Protein AF-A0A4Q7ZTQ8-F1 (afdb_monomer)

Radius of gyration: 25.65 Å; Cα contacts (8 Å, |Δi|>4): 71; chains: 1; bounding box: 56×35×77 Å

Sequence (129 aa):
MAQWYESAVDRRIREAQEQGEFDNLPGTGKPLADHGREYDEDWWIKDWLEREGAASAALPPTLALRREVEDLPAAVDRLRSEQAVRALVAEVNERIRQARVGLLDGPAVVLPPRDPDEVVGGWRARRSA

InterPro domains:
  IPR018961 DnaJ homologue, subfamily C, member 28, conserved domain [PF09350] (9-76)

Secondary structure (DSSP, 8-state):
-------HHHHHHHHHHHTTTTTT-TTTTSPPTTTTSPP-TTHHHHHHHHHTTGGGTTS-HHHHHHHHHHHHHHHHHT-S-HHHHHHHHHHHHHHHHHHHTT-SSSS----PPPPHHHHHHHHHHHHH-

Mean predicted aligned error: 11.78 Å

Solvent-accessible surface area (backbone atoms only — not comparable to full-atom values): 7991 Å² total; per-residue (Å²): 134,86,83,85,75,77,49,79,64,57,51,52,53,51,53,39,55,78,70,46,72,67,77,76,45,94,61,74,95,52,77,61,95,63,69,88,58,80,91,54,96,59,50,68,58,52,53,47,24,62,74,70,63,39,58,69,74,72,42,43,58,36,57,43,51,52,50,50,64,68,44,39,68,67,55,46,67,73,51,91,45,67,69,57,40,44,50,53,42,50,54,52,34,51,51,45,51,37,40,67,75,65,74,41,59,59,71,94,55,93,68,82,75,70,59,51,67,62,54,48,51,53,49,53,52,68,74,74,107

Foldseek 3Di:
DDDPDQDPVNVVVVVCVVVCVVVDDDQVPHPDPCVPPDDDPCVVVVVVCVVVVCVLVPDFPQVNLVVCVVCLLVVLLPDDDLVVNLVSLVVSQVSLVCLCVPNGDDDRDNDDRDDSVVSSVVSVVVVVD

Structure (mmCIF, N/CA/C/O backbone):
data_AF-A0A4Q7ZTQ8-F1
#
_entry.id   AF-A0A4Q7ZTQ8-F1
#
loop_
_atom_site.group_PDB
_atom_site.id
_atom_site.type_symbol
_atom_site.label_atom_id
_atom_site.label_alt_id
_atom_site.label_comp_id
_atom_site.label_asym_id
_atom_site.label_entity_id
_atom_site.label_seq_id
_atom_site.pdbx_PDB_ins_code
_atom_site.Cartn_x
_atom_site.Cartn_y
_atom_site.Cartn_z
_atom_site.occupancy
_atom_site.B_iso_or_equiv
_atom_site.auth_seq_id
_atom_site.auth_comp_id
_atom_site.auth_asym_id
_atom_site.auth_atom_id
_atom_site.pdbx_PDB_model_num
ATOM 1 N N . MET A 1 1 ? -30.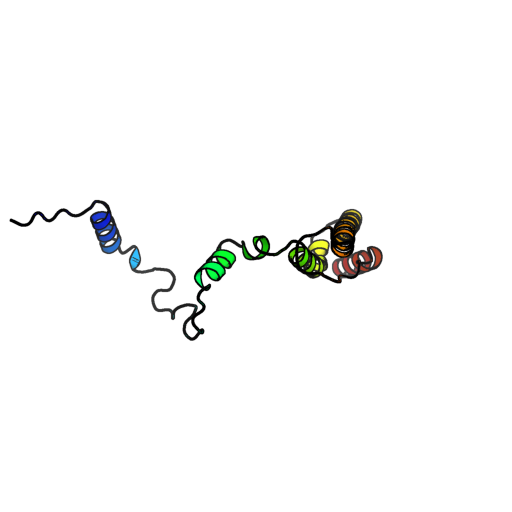077 18.383 52.436 1.00 40.72 1 MET A N 1
ATOM 2 C CA . MET A 1 1 ? -30.777 18.414 51.135 1.00 40.72 1 MET A CA 1
ATOM 3 C C . MET A 1 1 ? -29.725 18.229 50.053 1.00 40.72 1 MET A C 1
ATOM 5 O O . MET A 1 1 ? -29.028 19.185 49.749 1.00 40.72 1 MET A O 1
ATOM 9 N N . ALA A 1 2 ? -29.496 16.996 49.591 1.00 46.38 2 ALA A N 1
ATOM 10 C CA . ALA A 1 2 ? -28.451 16.715 48.605 1.00 46.38 2 ALA A CA 1
ATOM 11 C C . ALA A 1 2 ? -28.868 17.284 47.241 1.00 46.38 2 ALA A C 1
ATOM 13 O O . ALA A 1 2 ? -29.959 16.991 46.754 1.00 46.38 2 ALA A O 1
ATOM 14 N N . GLN A 1 3 ? -28.026 18.139 46.668 1.00 56.88 3 GLN A N 1
ATOM 15 C CA . GLN A 1 3 ? -28.274 18.778 45.383 1.00 56.88 3 GLN A CA 1
ATOM 16 C C . GLN A 1 3 ? -27.884 17.802 44.270 1.00 56.88 3 GLN A C 1
ATOM 18 O O . GLN A 1 3 ? -26.711 17.608 43.970 1.00 56.88 3 GLN A O 1
ATOM 23 N N . TRP A 1 4 ? -28.892 17.144 43.710 1.00 60.56 4 TRP A N 1
ATOM 24 C CA . TRP A 1 4 ? -28.813 16.286 42.534 1.00 60.56 4 TRP A CA 1
ATOM 25 C C . TRP A 1 4 ? -28.590 17.179 41.310 1.00 60.56 4 TRP A C 1
ATOM 27 O O . TRP A 1 4 ? -29.528 17.689 40.707 1.00 60.56 4 TRP A O 1
ATOM 37 N N . TYR A 1 5 ? -27.331 17.464 40.991 1.00 73.31 5 TYR A N 1
ATOM 38 C CA . TYR A 1 5 ? -26.993 18.159 39.756 1.00 73.31 5 TYR A CA 1
ATOM 39 C C . TYR A 1 5 ? -26.750 17.106 38.675 1.00 73.31 5 TYR A C 1
ATOM 41 O O . TYR A 1 5 ? -25.730 16.424 38.697 1.00 73.31 5 TYR A O 1
ATOM 49 N N . GLU A 1 6 ? -27.704 16.942 37.759 1.00 74.50 6 GLU A N 1
ATOM 50 C CA . GLU A 1 6 ? -27.502 16.131 36.555 1.00 74.50 6 GLU A CA 1
ATOM 51 C C . GLU A 1 6 ? -26.647 16.948 35.580 1.00 74.50 6 GLU A C 1
ATOM 53 O O . GLU A 1 6 ? -27.028 18.059 35.179 1.00 74.50 6 GLU A O 1
ATOM 58 N N . SER A 1 7 ? -25.468 16.436 35.217 1.00 88.25 7 SER A N 1
ATOM 59 C CA . SER A 1 7 ? -24.630 17.129 34.244 1.00 88.25 7 SER A CA 1
ATOM 60 C C . SER A 1 7 ? -25.325 17.152 32.877 1.00 88.25 7 SER A C 1
ATOM 62 O O . SER A 1 7 ? -26.190 16.332 32.564 1.00 88.25 7 SER A O 1
ATOM 64 N N . ALA A 1 8 ? -24.955 18.106 32.020 1.00 88.94 8 ALA A N 1
ATOM 65 C CA . ALA A 1 8 ? -25.478 18.141 30.653 1.00 88.94 8 ALA A CA 1
ATOM 66 C C . ALA A 1 8 ? -25.145 16.859 29.861 1.00 88.94 8 ALA A C 1
ATOM 68 O O . ALA A 1 8 ? -25.868 16.528 28.925 1.00 88.94 8 ALA A O 1
ATOM 69 N N . VAL A 1 9 ? -24.076 16.148 30.241 1.00 91.44 9 VAL A N 1
ATOM 70 C CA . VAL A 1 9 ? -23.700 14.858 29.649 1.00 91.44 9 VAL A CA 1
ATOM 71 C C . VAL A 1 9 ? -24.646 13.758 30.123 1.00 91.44 9 VAL A C 1
ATOM 73 O O . VAL A 1 9 ? -25.206 13.057 29.287 1.00 91.44 9 VAL A O 1
ATOM 76 N N . ASP A 1 10 ? -24.897 13.664 31.430 1.00 91.44 10 ASP A N 1
ATOM 77 C CA . ASP A 1 10 ? -25.762 12.622 32.006 1.00 91.44 10 ASP A CA 1
ATOM 78 C C . ASP A 1 10 ? -27.189 12.705 31.456 1.00 91.44 10 ASP A C 1
ATOM 80 O O . ASP A 1 10 ? -27.757 11.700 31.031 1.00 91.44 10 ASP A O 1
ATOM 84 N N . ARG A 1 11 ? -27.728 13.927 31.353 1.00 92.06 11 ARG A N 1
ATOM 85 C CA . ARG A 1 11 ? -29.052 14.167 30.766 1.00 92.06 11 ARG A CA 1
ATOM 86 C C . ARG A 1 11 ? -29.144 13.699 29.316 1.00 92.06 11 ARG A C 1
ATOM 88 O O . ARG A 1 11 ? -30.134 13.077 28.951 1.00 92.06 11 ARG A O 1
ATOM 95 N N . ARG A 1 12 ? -28.114 13.954 28.500 1.00 92.94 12 ARG A N 1
ATOM 96 C CA . ARG A 1 12 ? -28.080 13.494 27.100 1.00 92.94 12 ARG A CA 1
ATOM 97 C C . ARG A 1 12 ? -28.024 11.973 27.001 1.00 92.94 12 ARG A C 1
ATOM 99 O O . ARG A 1 12 ? -28.691 11.407 26.146 1.00 92.94 12 ARG A O 1
ATOM 106 N N . ILE A 1 13 ? -27.254 11.318 27.874 1.00 91.19 13 ILE A N 1
ATOM 107 C CA . ILE A 1 13 ? -27.183 9.850 27.919 1.00 91.19 13 ILE A CA 1
ATOM 108 C C . ILE A 1 13 ? -28.556 9.269 28.268 1.00 91.19 13 ILE A C 1
ATOM 110 O O . ILE A 1 13 ? -29.014 8.348 27.594 1.00 91.19 13 ILE A O 1
ATOM 114 N N . ARG A 1 14 ? -29.231 9.826 29.281 1.00 92.56 14 ARG A N 1
ATOM 115 C CA . ARG A 1 14 ? -30.569 9.385 29.693 1.00 92.56 14 ARG A CA 1
ATOM 116 C C . ARG A 1 14 ? -31.608 9.588 28.590 1.00 92.56 14 ARG A C 1
ATOM 118 O O . ARG A 1 14 ? -32.355 8.666 28.294 1.00 92.56 14 ARG A O 1
ATOM 125 N N . GLU A 1 15 ? -31.634 10.758 27.954 1.00 94.19 15 GLU A N 1
ATOM 126 C CA . GLU A 1 15 ? -32.549 11.041 26.840 1.00 94.19 15 GLU A CA 1
ATOM 127 C C . GLU A 1 15 ? -32.326 10.079 25.656 1.00 94.19 15 GLU A C 1
ATOM 129 O O . GLU A 1 15 ? -33.297 9.561 25.109 1.00 94.19 15 GLU A O 1
ATOM 134 N N . ALA A 1 16 ? -31.070 9.772 25.303 1.00 90.88 16 ALA A N 1
ATOM 135 C CA . ALA A 1 16 ? -30.744 8.800 24.252 1.00 90.88 16 ALA A CA 1
ATOM 136 C C . ALA A 1 16 ? -31.159 7.360 24.621 1.00 90.88 16 ALA A C 1
ATOM 138 O O . ALA A 1 16 ? -31.620 6.605 23.764 1.00 90.88 16 ALA A O 1
ATOM 139 N N . GLN A 1 17 ? -31.054 6.979 25.902 1.00 90.81 17 GLN A N 1
ATOM 140 C CA . GLN A 1 17 ? -31.582 5.704 26.407 1.00 90.81 17 GLN A CA 1
ATOM 141 C C . GLN A 1 17 ? -33.112 5.641 26.332 1.00 90.81 17 GLN A C 1
ATOM 143 O O . GLN A 1 17 ? -33.649 4.649 25.851 1.00 90.81 17 GLN A O 1
ATOM 148 N N . GLU A 1 18 ? -33.818 6.692 26.765 1.00 93.62 18 GLU A N 1
ATOM 149 C CA . GLU A 1 18 ? -35.289 6.771 26.714 1.00 93.62 18 GLU A CA 1
ATOM 150 C C . GLU A 1 18 ? -35.828 6.708 25.275 1.00 93.62 18 GLU A C 1
ATOM 152 O O . GLU A 1 18 ? -36.924 6.201 25.041 1.00 93.62 18 GLU A O 1
ATOM 157 N N . GLN A 1 19 ? -35.052 7.197 24.308 1.00 93.44 19 GLN A N 1
ATOM 158 C CA . GLN A 1 19 ? -35.375 7.157 22.880 1.00 93.44 19 GLN A CA 1
ATOM 159 C C . GLN A 1 19 ? -34.995 5.832 22.201 1.00 93.44 19 GLN A C 1
ATOM 161 O O . GLN A 1 19 ? -35.294 5.651 21.020 1.00 93.44 19 GLN A O 1
ATOM 166 N N . GLY A 1 20 ? -34.356 4.906 22.921 1.00 91.06 20 GLY A N 1
ATOM 167 C CA . GLY A 1 20 ? -33.943 3.611 22.382 1.00 91.06 20 GLY A CA 1
ATOM 168 C C . GLY A 1 20 ? -32.773 3.689 21.397 1.00 91.06 20 GLY A C 1
ATOM 169 O O . GLY A 1 20 ? -32.563 2.752 20.626 1.00 91.06 20 GLY A O 1
ATOM 170 N N . GLU A 1 21 ? -31.969 4.764 21.405 1.00 90.69 21 GLU A N 1
ATOM 171 C CA . GLU A 1 21 ? -30.816 4.899 20.493 1.00 90.69 21 GLU A CA 1
ATOM 172 C C . GLU A 1 21 ? -29.763 3.790 20.697 1.00 90.69 21 GLU A C 1
ATOM 174 O O . GLU A 1 21 ? -28.976 3.493 19.797 1.00 90.69 21 GLU A O 1
ATOM 179 N N . PHE A 1 22 ? -29.778 3.129 21.860 1.00 87.94 22 PHE A N 1
ATOM 180 C CA . PHE A 1 22 ? -28.896 2.009 22.196 1.00 87.94 22 PHE A CA 1
ATOM 181 C C . PHE A 1 22 ? -29.515 0.617 21.955 1.00 87.94 22 PHE A C 1
ATOM 183 O O . PHE A 1 22 ? -28.814 -0.386 22.099 1.00 87.94 22 PHE A O 1
ATOM 190 N N . ASP A 1 23 ? -30.790 0.513 21.565 1.00 87.94 23 ASP A N 1
ATOM 191 C CA . ASP A 1 23 ? -31.491 -0.781 21.487 1.00 87.94 23 ASP A CA 1
ATOM 192 C C . ASP A 1 23 ? -31.025 -1.655 20.307 1.00 87.94 23 ASP A C 1
ATOM 194 O O . ASP A 1 23 ? -31.110 -2.883 20.359 1.00 87.94 23 ASP A O 1
ATOM 198 N N . ASN A 1 24 ? -30.489 -1.047 19.243 1.00 85.06 24 ASN A N 1
ATOM 199 C CA . ASN A 1 24 ? -30.063 -1.745 18.023 1.00 85.06 24 ASN A CA 1
ATOM 200 C C . ASN A 1 24 ? -28.623 -1.400 17.617 1.00 85.06 24 ASN A C 1
ATOM 202 O O . ASN A 1 24 ? -28.330 -1.129 16.449 1.00 85.06 24 ASN A O 1
ATOM 206 N N . LEU A 1 25 ? -27.712 -1.381 18.592 1.00 88.31 25 LEU A N 1
ATOM 207 C CA . LEU A 1 25 ? -26.303 -1.150 18.299 1.00 88.31 25 LEU A CA 1
ATOM 208 C C . LEU A 1 25 ? -25.727 -2.241 17.376 1.00 88.31 25 LEU A C 1
ATOM 210 O O . LEU A 1 25 ? -26.054 -3.429 17.500 1.00 88.31 25 LEU A O 1
ATOM 214 N N . PRO A 1 26 ? -24.809 -1.872 16.467 1.00 81.38 26 PRO A N 1
ATOM 215 C CA . PRO A 1 26 ? -24.051 -2.844 15.696 1.00 81.38 26 PRO A CA 1
ATOM 216 C C . PRO A 1 26 ? -23.310 -3.799 16.638 1.00 81.38 26 PRO A C 1
ATOM 218 O O . PRO A 1 26 ? -22.412 -3.393 17.368 1.00 81.38 26 PRO A O 1
ATOM 221 N N . GLY A 1 27 ? -23.688 -5.078 16.623 1.00 79.19 27 GLY A N 1
ATOM 222 C CA . GLY A 1 27 ? -23.069 -6.099 17.473 1.00 79.19 27 GLY A CA 1
ATOM 223 C C . GLY A 1 27 ? -23.924 -6.579 18.646 1.00 79.19 27 GLY A C 1
ATOM 224 O O . GLY A 1 27 ? -23.528 -7.546 19.291 1.00 79.19 27 GLY A O 1
ATOM 225 N N . THR A 1 28 ? -25.107 -6.000 18.893 1.00 84.88 28 THR A N 1
ATOM 226 C CA . THR A 1 28 ? -26.021 -6.489 19.940 1.00 84.88 28 THR A CA 1
ATOM 227 C C . THR A 1 28 ? -26.324 -7.979 19.752 1.00 84.88 28 THR A C 1
ATOM 229 O O . THR A 1 28 ? -26.730 -8.421 18.676 1.00 84.88 28 THR A O 1
ATOM 232 N N . GLY A 1 29 ? -26.082 -8.772 20.801 1.00 84.81 29 GLY A N 1
ATOM 233 C CA . GLY A 1 29 ? -26.305 -10.222 20.811 1.00 84.81 29 GLY A CA 1
ATOM 234 C C . GLY A 1 29 ? -25.282 -11.058 20.032 1.00 84.81 29 GLY A C 1
ATOM 235 O O . GLY A 1 29 ? -25.401 -12.282 20.010 1.00 84.81 29 GLY A O 1
ATOM 236 N N . LYS A 1 30 ? -24.276 -10.437 19.403 1.00 85.31 30 LYS A N 1
ATOM 237 C CA . LYS A 1 30 ? -23.177 -11.148 18.739 1.00 85.31 30 LYS A CA 1
ATOM 238 C C . LYS A 1 30 ? -22.016 -11.350 19.720 1.00 85.31 30 LYS A C 1
ATOM 240 O O . LYS A 1 30 ? -21.806 -10.502 20.587 1.00 85.31 30 LYS A O 1
ATOM 245 N N . PRO A 1 31 ? -21.246 -12.447 19.602 1.00 82.38 31 PRO A N 1
ATOM 246 C CA . PRO A 1 31 ? -19.986 -12.561 20.325 1.00 82.38 31 PRO A CA 1
ATOM 247 C C . PRO A 1 31 ? -19.066 -11.393 19.950 1.00 82.38 31 PRO A C 1
ATOM 249 O O . PRO A 1 31 ? -19.118 -10.895 18.822 1.00 82.38 31 PRO A O 1
ATOM 252 N N . LEU A 1 32 ? -18.221 -10.970 20.894 1.00 79.19 32 LEU A N 1
ATOM 253 C CA . LEU A 1 32 ? -17.156 -10.008 20.614 1.00 79.19 32 LEU A CA 1
ATOM 254 C C . LEU A 1 32 ? -16.340 -10.493 19.408 1.00 79.19 32 LEU A C 1
ATOM 256 O O . LEU A 1 32 ? -16.077 -11.690 19.290 1.00 79.19 32 LEU A O 1
ATOM 260 N N . ALA A 1 33 ? -15.943 -9.574 18.525 1.00 74.62 33 ALA A N 1
ATOM 261 C CA . ALA A 1 33 ? -15.219 -9.919 17.297 1.00 74.62 33 ALA A CA 1
ATOM 262 C C . ALA A 1 33 ? -13.945 -10.740 17.575 1.00 74.62 33 ALA A C 1
ATOM 264 O O . ALA A 1 33 ? -13.604 -11.638 16.807 1.00 74.62 33 ALA A O 1
ATOM 265 N N . ASP A 1 34 ? -13.310 -10.490 18.720 1.00 73.31 34 ASP A N 1
ATOM 266 C CA . ASP A 1 34 ? -12.079 -11.151 19.152 1.00 73.31 34 ASP A CA 1
ATOM 267 C C . ASP A 1 34 ? -12.311 -12.255 20.195 1.00 73.31 34 ASP A C 1
ATOM 269 O O . ASP A 1 34 ? -11.383 -12.684 20.881 1.00 73.31 34 ASP A O 1
ATOM 273 N N . HIS A 1 35 ? -13.548 -12.741 20.347 1.00 76.69 35 HIS A N 1
ATOM 274 C CA . HIS A 1 35 ? -13.855 -13.784 21.321 1.00 76.69 35 HIS A CA 1
ATOM 275 C C . HIS A 1 35 ? -13.033 -15.056 21.043 1.00 76.69 35 HIS A C 1
ATOM 277 O O . HIS A 1 35 ? -13.199 -15.714 20.019 1.00 76.69 35 HIS A O 1
ATOM 283 N N . GLY A 1 36 ? -12.164 -15.421 21.994 1.00 77.94 36 GLY A N 1
ATOM 284 C CA . GLY A 1 36 ? -11.294 -16.600 21.894 1.00 77.94 36 GLY A CA 1
ATOM 285 C C . GLY A 1 36 ? -9.931 -16.333 21.251 1.00 77.94 36 GLY A C 1
ATOM 286 O O . GLY A 1 36 ? -9.148 -17.270 21.108 1.00 77.94 36 GLY A O 1
ATOM 287 N N . ARG A 1 37 ? -9.627 -15.080 20.888 1.00 79.44 37 ARG A N 1
ATOM 288 C CA . ARG A 1 37 ? -8.268 -14.665 20.528 1.00 79.44 37 ARG A CA 1
ATOM 289 C C . ARG A 1 37 ? -7.443 -14.420 21.791 1.00 79.44 37 ARG A C 1
ATOM 291 O O . ARG A 1 37 ? -7.972 -14.006 22.821 1.00 79.44 37 ARG A O 1
ATOM 298 N N . GLU A 1 38 ? -6.150 -14.710 21.705 1.00 83.06 38 GLU A N 1
ATOM 299 C CA . GLU A 1 38 ? -5.189 -14.358 22.749 1.00 83.06 38 GLU A CA 1
ATOM 300 C C . GLU A 1 38 ? -5.105 -12.830 22.873 1.0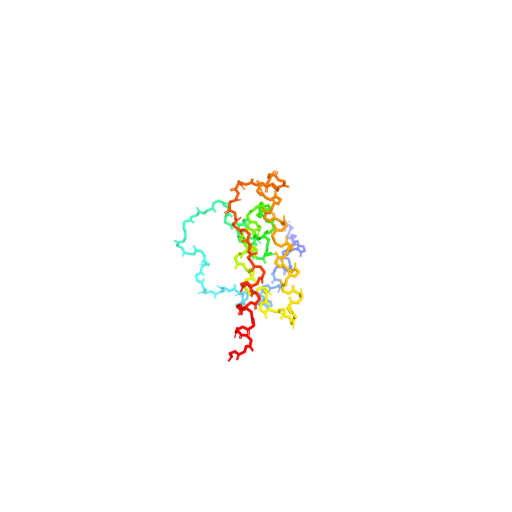0 83.06 38 GLU A C 1
ATOM 302 O O . GLU A 1 38 ? -5.196 -12.119 21.870 1.00 83.06 38 GLU A O 1
ATOM 307 N N . TYR A 1 39 ? -5.001 -12.324 24.103 1.00 80.81 39 TYR A N 1
ATOM 308 C CA . TYR A 1 39 ? -4.932 -10.886 24.349 1.00 80.81 39 TYR A CA 1
ATOM 309 C C . TYR A 1 39 ? -3.618 -10.325 23.800 1.00 80.81 39 TYR A C 1
ATOM 311 O O . TYR A 1 39 ? -2.539 -10.781 24.171 1.00 80.81 39 TYR A O 1
ATOM 319 N N . ASP A 1 40 ? -3.730 -9.320 22.940 1.00 82.38 40 ASP A N 1
ATOM 320 C CA . ASP A 1 40 ? -2.612 -8.640 22.297 1.00 82.38 40 ASP A CA 1
ATOM 321 C C . ASP A 1 40 ? -2.575 -7.196 22.799 1.00 82.38 40 ASP A C 1
ATOM 323 O O . ASP A 1 40 ? -3.565 -6.485 22.660 1.00 82.38 40 ASP A O 1
ATOM 327 N N . GLU A 1 41 ? -1.473 -6.745 23.398 1.00 87.19 41 GLU A N 1
ATOM 328 C CA . GLU A 1 41 ? -1.364 -5.380 23.941 1.00 87.19 41 GLU A CA 1
ATOM 329 C C . GLU A 1 41 ? -1.574 -4.297 22.864 1.00 87.19 41 GLU A C 1
ATOM 331 O O . GLU A 1 41 ? -2.110 -3.223 23.157 1.00 87.19 41 GLU A O 1
ATOM 336 N N . ASP A 1 42 ? -1.254 -4.614 21.606 1.00 88.56 42 ASP A N 1
ATOM 337 C CA . ASP A 1 42 ? -1.373 -3.721 20.454 1.00 88.56 42 ASP A CA 1
ATOM 338 C C . ASP A 1 42 ? -2.724 -3.863 19.720 1.00 88.56 42 ASP A C 1
ATOM 340 O O . ASP A 1 42 ? -2.889 -3.322 18.621 1.00 88.56 42 ASP A O 1
ATOM 344 N N . TRP A 1 43 ? -3.714 -4.573 20.291 1.00 86.25 43 TRP A N 1
ATOM 345 C CA . TRP A 1 43 ? -5.008 -4.849 19.639 1.00 86.25 43 TRP A CA 1
ATOM 346 C C . TRP A 1 43 ? -5.699 -3.582 19.117 1.00 86.25 43 TRP A C 1
ATOM 348 O O . TRP A 1 43 ? -6.211 -3.566 18.000 1.00 86.25 43 TRP A O 1
ATOM 358 N N . TRP A 1 44 ? -5.668 -2.500 19.899 1.00 84.81 44 TRP A N 1
ATOM 359 C CA . TRP A 1 44 ? -6.329 -1.239 19.566 1.00 84.81 44 TRP A CA 1
ATOM 360 C C . TRP A 1 44 ? -5.608 -0.490 18.438 1.00 84.81 44 TRP A C 1
ATOM 362 O O . TRP A 1 44 ? -6.257 0.181 17.640 1.00 84.81 44 TRP A O 1
ATOM 372 N N . ILE A 1 45 ? -4.278 -0.626 18.339 1.00 83.56 45 ILE A N 1
ATOM 373 C CA . ILE A 1 45 ? -3.482 -0.048 17.247 1.00 83.56 45 ILE A CA 1
ATOM 374 C C . ILE A 1 45 ? -3.813 -0.784 15.955 1.00 83.56 45 ILE A C 1
ATOM 376 O O . ILE A 1 45 ? -4.030 -0.148 14.929 1.00 83.56 45 ILE A O 1
ATOM 380 N N . LYS A 1 46 ? -3.877 -2.119 16.002 1.00 81.94 46 LYS A N 1
ATOM 381 C CA . LYS A 1 46 ? -4.216 -2.956 14.843 1.00 81.94 46 LYS A CA 1
ATOM 382 C C . LYS A 1 46 ? -5.636 -2.678 14.355 1.00 81.94 46 LYS A C 1
ATOM 384 O O . LYS A 1 46 ? -5.814 -2.405 13.173 1.00 81.94 46 LYS A O 1
ATOM 389 N N . ASP A 1 47 ? -6.607 -2.650 15.266 1.00 82.81 47 ASP A N 1
ATOM 390 C CA . ASP A 1 47 ? -8.000 -2.299 14.965 1.00 82.81 47 ASP A CA 1
ATOM 391 C C . ASP A 1 47 ? -8.108 -0.878 14.377 1.00 82.81 47 ASP A C 1
ATOM 393 O O . ASP A 1 47 ? -8.785 -0.677 13.372 1.00 82.81 47 ASP A O 1
ATOM 397 N N . TRP A 1 48 ? -7.370 0.101 14.913 1.00 83.06 48 TRP A N 1
ATOM 398 C CA . TRP A 1 48 ? -7.315 1.453 14.347 1.00 83.06 48 TRP A CA 1
ATOM 399 C C . TRP A 1 48 ? -6.673 1.489 12.950 1.00 83.06 48 TRP A C 1
ATOM 401 O O . TRP A 1 48 ? -7.231 2.084 12.029 1.00 83.06 48 TRP A O 1
ATOM 411 N N . LEU A 1 49 ? -5.532 0.819 12.759 1.00 83.50 49 LEU A N 1
ATOM 412 C CA . LEU A 1 49 ? -4.839 0.741 11.469 1.00 83.50 49 LEU A CA 1
ATOM 413 C C . LEU A 1 49 ? -5.703 0.079 10.390 1.00 83.50 49 LEU A C 1
ATOM 415 O O . LEU A 1 49 ? -5.651 0.493 9.231 1.00 83.50 49 LEU A O 1
ATOM 419 N N . GLU A 1 50 ? -6.477 -0.944 10.753 1.00 80.00 50 GLU A N 1
ATOM 420 C CA . GLU A 1 50 ? -7.425 -1.605 9.857 1.00 80.00 50 GLU A CA 1
ATOM 421 C C . GLU A 1 50 ? -8.612 -0.695 9.524 1.00 80.00 50 GLU A C 1
ATOM 423 O O . GLU A 1 50 ? -8.933 -0.528 8.345 1.00 80.00 50 GLU A O 1
ATOM 428 N N . ARG A 1 51 ? -9.226 -0.060 10.533 1.00 79.19 51 ARG A N 1
ATOM 429 C CA . ARG A 1 51 ? -10.378 0.845 10.359 1.00 79.19 51 ARG A CA 1
ATOM 430 C C . ARG A 1 51 ? -10.061 2.056 9.496 1.00 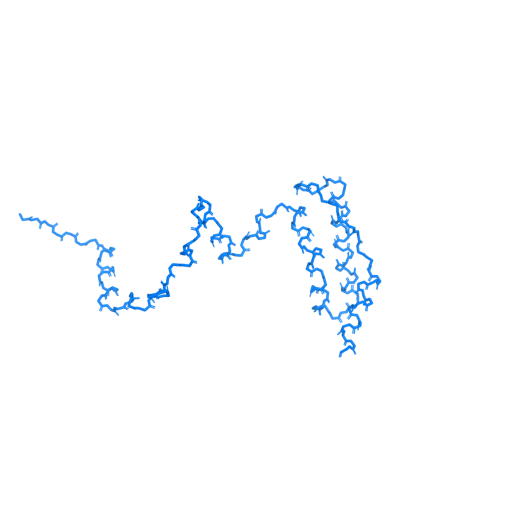79.19 51 ARG A C 1
ATOM 432 O O . ARG A 1 51 ? -10.850 2.401 8.621 1.00 79.19 51 ARG A O 1
ATOM 439 N N . GLU A 1 52 ? -8.909 2.675 9.720 1.00 80.38 52 GLU A N 1
ATOM 440 C CA . GLU A 1 52 ? -8.483 3.868 8.985 1.00 80.38 52 GLU A CA 1
ATOM 441 C C . GLU A 1 52 ? -7.790 3.529 7.654 1.00 80.38 52 GLU A C 1
ATOM 443 O O . GLU A 1 52 ? -7.386 4.424 6.912 1.00 80.38 52 GLU A O 1
ATOM 448 N N . GLY A 1 53 ? -7.587 2.241 7.342 1.00 71.00 53 GLY A N 1
ATOM 449 C CA . GLY A 1 53 ? -6.779 1.819 6.192 1.00 71.00 53 GLY A CA 1
ATOM 450 C C . GLY A 1 53 ? -5.310 2.261 6.288 1.00 71.00 53 GLY A C 1
ATOM 451 O O . GLY A 1 53 ? -4.589 2.274 5.291 1.00 71.00 53 GLY A O 1
ATOM 452 N N . ALA A 1 54 ? -4.849 2.624 7.486 1.00 69.38 54 ALA A N 1
ATOM 453 C CA . ALA A 1 54 ? -3.509 3.130 7.756 1.00 69.38 54 ALA A CA 1
ATOM 454 C C . ALA A 1 54 ? -2.450 2.018 7.857 1.00 69.38 54 ALA A C 1
ATOM 456 O O . ALA A 1 54 ? -1.257 2.313 7.923 1.00 69.38 54 ALA A O 1
ATOM 457 N N . ALA A 1 55 ? -2.843 0.741 7.790 1.00 66.62 55 ALA A N 1
ATOM 458 C CA . ALA A 1 55 ? -1.909 -0.387 7.781 1.00 66.62 55 ALA A CA 1
ATOM 459 C C . ALA A 1 55 ? -0.830 -0.264 6.685 1.00 66.62 55 ALA A C 1
ATOM 461 O O . ALA A 1 55 ? 0.324 -0.614 6.916 1.00 66.62 55 ALA A O 1
ATOM 462 N N . SER A 1 56 ? -1.167 0.284 5.510 1.00 60.53 56 SER A N 1
ATOM 463 C CA . SER A 1 56 ? -0.187 0.559 4.448 1.00 60.53 56 SER A CA 1
ATOM 464 C C . SER A 1 56 ? 0.663 1.806 4.702 1.00 60.53 56 SER A C 1
ATOM 466 O O . SER A 1 56 ? 1.782 1.875 4.206 1.00 60.53 56 SER A O 1
ATOM 468 N N . ALA A 1 57 ? 0.157 2.777 5.469 1.00 62.16 57 ALA A N 1
ATOM 469 C CA . ALA A 1 57 ? 0.883 3.996 5.836 1.00 62.16 57 ALA A CA 1
ATOM 470 C C . ALA A 1 57 ? 1.935 3.752 6.934 1.00 62.16 57 ALA A C 1
ATOM 472 O O . ALA A 1 57 ? 2.884 4.520 7.054 1.00 62.16 57 ALA A O 1
ATOM 473 N N . ALA A 1 58 ? 1.790 2.671 7.707 1.00 68.44 58 ALA A N 1
ATOM 474 C CA . ALA A 1 58 ? 2.740 2.261 8.740 1.00 68.44 58 ALA A CA 1
ATOM 475 C C . ALA A 1 58 ? 3.904 1.396 8.212 1.00 68.44 58 ALA A C 1
ATOM 477 O O . ALA A 1 58 ? 4.817 1.064 8.970 1.00 68.44 58 ALA A O 1
ATOM 478 N N . LEU A 1 59 ? 3.889 0.999 6.933 1.00 77.56 59 LEU A N 1
ATOM 479 C CA . LEU A 1 59 ? 4.954 0.176 6.364 1.00 77.56 59 LEU A CA 1
ATOM 480 C C . LEU A 1 59 ? 6.181 1.031 6.011 1.00 77.56 59 LEU A C 1
ATOM 482 O O . LEU A 1 59 ? 6.039 2.052 5.337 1.00 77.56 59 LEU A O 1
ATOM 486 N N . PRO A 1 60 ? 7.401 0.582 6.362 1.00 84.69 60 PRO A N 1
ATOM 487 C CA . PRO A 1 60 ? 8.620 1.130 5.789 1.00 84.69 60 PRO A CA 1
ATOM 488 C C . PRO A 1 60 ? 8.558 1.140 4.251 1.00 84.69 60 PRO A C 1
ATOM 490 O O . PRO A 1 60 ? 8.027 0.185 3.665 1.00 84.69 60 PRO A O 1
ATOM 493 N N . PRO A 1 61 ? 9.142 2.150 3.580 1.00 85.81 61 PRO A N 1
ATOM 494 C CA . PRO A 1 61 ? 9.139 2.270 2.121 1.00 85.81 61 PRO A CA 1
ATOM 495 C C . PRO A 1 61 ? 9.530 0.991 1.368 1.00 85.81 61 PRO A C 1
ATOM 497 O O . PRO A 1 61 ? 8.925 0.660 0.348 1.00 85.81 61 PRO A O 1
ATOM 500 N N . THR A 1 62 ? 10.498 0.221 1.875 1.00 86.44 62 THR A N 1
ATOM 501 C CA . THR A 1 62 ? 10.906 -1.037 1.230 1.00 86.44 62 THR A CA 1
ATOM 502 C C . THR A 1 62 ? 9.846 -2.144 1.307 1.00 86.44 62 THR A C 1
ATOM 504 O O . THR A 1 62 ? 9.721 -2.937 0.369 1.00 86.44 62 THR A O 1
ATOM 507 N N . LEU A 1 63 ? 9.040 -2.197 2.375 1.00 87.56 63 LEU A N 1
ATOM 508 C CA . LEU A 1 63 ? 7.919 -3.139 2.494 1.00 87.56 63 LEU A CA 1
ATOM 509 C C . LEU A 1 63 ? 6.712 -2.691 1.667 1.00 87.56 63 LEU A C 1
ATOM 511 O O . LEU A 1 63 ? 6.064 -3.530 1.040 1.00 87.56 63 LEU A O 1
ATOM 515 N N . ALA A 1 64 ? 6.454 -1.383 1.597 1.00 88.62 64 ALA A N 1
ATOM 516 C CA . ALA A 1 64 ? 5.443 -0.830 0.701 1.00 88.62 64 ALA A CA 1
ATOM 517 C C . ALA A 1 64 ? 5.750 -1.176 -0.769 1.00 88.62 64 ALA A C 1
ATOM 519 O O . ALA A 1 64 ? 4.869 -1.639 -1.491 1.00 88.62 64 ALA A O 1
ATOM 520 N N . LEU A 1 65 ? 7.018 -1.069 -1.184 1.00 91.00 65 LEU A N 1
ATOM 521 C CA . LEU A 1 65 ? 7.457 -1.458 -2.526 1.00 91.00 65 LEU A CA 1
ATOM 522 C C . LEU A 1 65 ? 7.255 -2.956 -2.810 1.00 91.00 65 LEU A C 1
ATOM 524 O O . LEU A 1 65 ? 6.903 -3.333 -3.926 1.00 91.00 65 LEU A O 1
ATOM 528 N N . ARG A 1 66 ? 7.459 -3.829 -1.814 1.00 90.25 66 ARG A N 1
ATOM 529 C CA . ARG A 1 66 ? 7.185 -5.267 -1.968 1.00 90.25 66 ARG A CA 1
ATOM 530 C C . ARG A 1 66 ? 5.713 -5.513 -2.282 1.00 90.25 66 ARG A C 1
ATOM 532 O O . ARG A 1 66 ? 5.417 -6.221 -3.241 1.00 90.25 66 ARG A O 1
ATOM 539 N N . ARG A 1 67 ? 4.822 -4.886 -1.512 1.00 89.81 67 ARG A N 1
ATOM 540 C CA . ARG A 1 67 ? 3.377 -4.974 -1.731 1.00 89.81 67 ARG A CA 1
ATOM 541 C C . ARG A 1 67 ? 2.983 -4.439 -3.103 1.00 89.81 67 ARG A C 1
ATOM 543 O O . ARG A 1 67 ? 2.225 -5.074 -3.818 1.00 89.81 67 ARG A O 1
ATOM 550 N N . GLU A 1 68 ? 3.542 -3.310 -3.510 1.00 90.62 68 GLU A N 1
ATOM 551 C CA . GLU A 1 68 ? 3.264 -2.745 -4.827 1.00 90.62 68 GLU A CA 1
ATOM 552 C C . GLU A 1 68 ? 3.681 -3.673 -5.975 1.00 90.62 6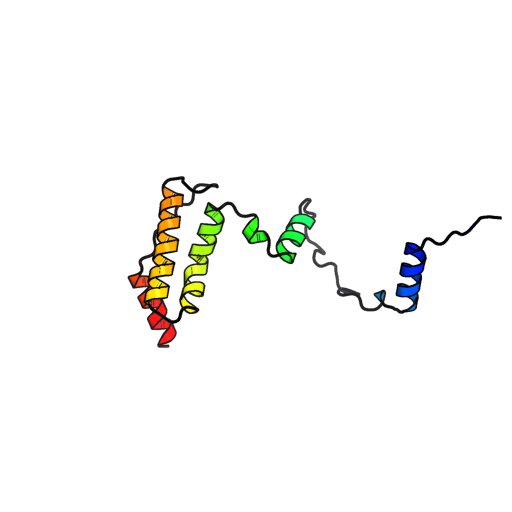8 GLU A C 1
ATOM 554 O O . GLU A 1 68 ? 2.968 -3.806 -6.967 1.00 90.62 68 GLU A O 1
ATOM 559 N N . VAL A 1 69 ? 4.819 -4.355 -5.835 1.00 93.56 69 VAL A N 1
ATOM 560 C CA . VAL A 1 69 ? 5.258 -5.361 -6.806 1.00 93.56 69 VAL A CA 1
ATOM 561 C C . VAL A 1 69 ? 4.308 -6.564 -6.856 1.00 93.56 69 VAL A C 1
ATOM 563 O O . VAL A 1 69 ? 4.125 -7.134 -7.933 1.00 93.56 69 VAL A O 1
ATOM 566 N N . GLU A 1 70 ? 3.717 -6.955 -5.727 1.00 92.25 70 GLU A N 1
ATOM 567 C CA . GLU A 1 70 ? 2.689 -8.004 -5.653 1.00 92.25 70 GLU A CA 1
ATOM 568 C C . GLU A 1 70 ? 1.366 -7.553 -6.292 1.00 92.25 70 GLU A C 1
ATOM 570 O O . GLU A 1 70 ? 0.750 -8.320 -7.030 1.00 92.25 70 GLU A O 1
ATOM 575 N N . ASP A 1 71 ? 0.977 -6.293 -6.084 1.00 93.00 71 ASP A N 1
ATOM 576 C CA . ASP A 1 71 ? -0.258 -5.694 -6.604 1.00 93.00 71 ASP A CA 1
ATOM 577 C C . ASP A 1 71 ? -0.153 -5.273 -8.088 1.00 93.00 71 ASP A C 1
ATOM 579 O O . ASP A 1 71 ? -1.172 -5.014 -8.741 1.00 93.00 71 ASP A O 1
ATOM 583 N N . LEU A 1 72 ? 1.061 -5.236 -8.655 1.00 94.25 72 LEU A N 1
ATOM 584 C CA . LEU A 1 72 ? 1.334 -4.789 -10.026 1.00 94.25 72 LEU A CA 1
ATOM 585 C C . LEU A 1 72 ? 0.441 -5.459 -11.093 1.00 94.25 72 LEU A C 1
ATOM 587 O O . LEU A 1 72 ? -0.078 -4.726 -11.937 1.00 94.25 72 LEU A O 1
ATOM 591 N N . PRO A 1 73 ? 0.190 -6.789 -11.089 1.00 92.38 73 PRO A N 1
ATOM 592 C CA . PRO A 1 73 ? -0.704 -7.427 -12.059 1.00 92.38 73 PRO A CA 1
ATOM 593 C C . PRO A 1 73 ? -2.132 -6.864 -12.023 1.00 92.38 73 PRO A C 1
ATOM 595 O O . PRO A 1 73 ? -2.706 -6.556 -13.067 1.00 92.38 73 PRO A O 1
ATOM 598 N N . ALA A 1 74 ? -2.687 -6.659 -10.826 1.00 93.62 74 ALA A N 1
ATOM 599 C CA . ALA A 1 74 ? -4.019 -6.085 -10.662 1.00 93.62 74 ALA A CA 1
ATOM 600 C C . ALA A 1 74 ? -4.049 -4.596 -11.045 1.00 93.62 74 ALA A C 1
ATOM 602 O O . ALA A 1 74 ? -5.048 -4.105 -11.576 1.00 93.62 74 ALA A O 1
ATOM 603 N N . ALA A 1 75 ? -2.954 -3.870 -10.801 1.00 94.50 75 ALA A N 1
ATOM 604 C CA . ALA A 1 75 ? -2.820 -2.473 -11.195 1.00 94.50 75 ALA A CA 1
ATOM 605 C C . ALA A 1 75 ? -2.794 -2.311 -12.724 1.00 94.50 75 ALA A C 1
ATOM 607 O O . ALA A 1 75 ? -3.539 -1.485 -13.257 1.00 94.50 75 ALA A O 1
ATOM 608 N N . VAL A 1 76 ? -2.009 -3.125 -13.445 1.00 95.81 76 VAL A N 1
ATOM 609 C CA . VAL A 1 76 ? -1.935 -3.048 -14.916 1.00 95.81 76 VAL A CA 1
ATOM 610 C C . VAL A 1 76 ? -3.254 -3.427 -15.588 1.00 95.81 76 VAL A C 1
ATOM 612 O O . VAL A 1 76 ? -3.606 -2.838 -16.608 1.00 95.81 76 VAL A O 1
ATOM 615 N N . ASP A 1 77 ? -4.038 -4.331 -14.997 1.00 93.50 77 ASP A N 1
ATOM 616 C CA . ASP A 1 77 ? -5.342 -4.746 -15.535 1.00 93.50 77 ASP A CA 1
ATOM 617 C C . ASP A 1 77 ? -6.372 -3.607 -15.570 1.00 93.50 77 ASP A C 1
ATOM 619 O O . ASP A 1 77 ? -7.273 -3.593 -16.414 1.00 93.50 77 ASP A O 1
ATOM 623 N N . ARG A 1 78 ? -6.209 -2.597 -14.709 1.00 94.25 78 ARG A N 1
ATOM 624 C CA . ARG A 1 78 ? -7.054 -1.393 -14.695 1.00 94.25 78 ARG A CA 1
ATOM 625 C C . ARG A 1 78 ? -6.673 -0.388 -15.787 1.00 94.25 78 ARG A C 1
ATOM 627 O O . ARG A 1 78 ? -7.479 0.485 -16.120 1.00 94.25 78 ARG A O 1
ATOM 634 N N . LEU A 1 79 ? -5.475 -0.502 -16.366 1.00 95.00 79 LEU A N 1
ATOM 635 C CA . LEU A 1 79 ? -4.971 0.415 -17.387 1.00 95.00 79 LEU A CA 1
ATOM 636 C C . LEU A 1 79 ? -5.553 0.104 -18.771 1.00 95.00 79 LEU A C 1
ATOM 638 O O . LEU A 1 79 ? -5.871 -1.036 -19.120 1.00 95.00 79 LEU A O 1
ATOM 642 N N . ARG A 1 80 ? -5.709 1.160 -19.579 1.00 92.62 80 ARG A N 1
ATOM 643 C CA . ARG A 1 80 ? -6.368 1.103 -20.896 1.00 92.62 80 ARG A CA 1
ATOM 644 C C . ARG A 1 80 ? -5.408 1.145 -22.084 1.00 92.62 80 ARG A C 1
ATOM 646 O O . ARG A 1 80 ? -5.852 0.904 -23.201 1.00 92.62 80 ARG A O 1
ATOM 653 N N . SER A 1 81 ? -4.127 1.431 -21.867 1.00 95.25 81 SER A N 1
ATOM 654 C CA . SER A 1 81 ? -3.126 1.511 -22.931 1.00 95.25 81 SER A CA 1
ATOM 655 C C . SER A 1 81 ? -1.838 0.801 -22.537 1.00 95.25 81 SER A C 1
ATOM 657 O O . SER A 1 81 ? -1.425 0.823 -21.379 1.00 95.25 81 SER A O 1
ATOM 659 N N . GLU A 1 82 ? -1.165 0.218 -23.525 1.00 95.12 82 GLU A N 1
ATOM 660 C CA . GLU A 1 82 ? 0.159 -0.374 -23.332 1.00 95.12 82 GLU A CA 1
ATOM 661 C C . GLU A 1 82 ? 1.178 0.657 -22.844 1.00 95.12 82 GLU A C 1
ATOM 663 O O . GLU A 1 82 ? 2.002 0.347 -21.990 1.00 95.12 82 GLU A O 1
ATOM 668 N N . GLN A 1 83 ? 1.114 1.889 -23.356 1.00 96.50 83 GLN A N 1
ATOM 669 C CA . GLN A 1 83 ? 2.007 2.959 -22.920 1.00 96.50 83 GLN A CA 1
ATOM 670 C C . GLN A 1 83 ? 1.886 3.204 -21.411 1.00 96.50 83 GLN A C 1
ATOM 672 O O . GLN A 1 83 ? 2.905 3.344 -20.740 1.00 96.50 83 GLN A O 1
ATOM 677 N N . ALA A 1 84 ? 0.661 3.201 -20.869 1.00 96.19 84 ALA A N 1
ATOM 678 C CA . ALA A 1 84 ? 0.441 3.342 -19.434 1.00 96.19 84 ALA A CA 1
ATOM 679 C C . ALA A 1 84 ? 0.994 2.139 -18.655 1.00 96.19 84 ALA A C 1
ATOM 681 O O . ALA A 1 84 ? 1.617 2.326 -17.614 1.00 96.19 84 ALA A O 1
ATOM 682 N N . VAL A 1 85 ? 0.820 0.917 -19.172 1.00 96.50 85 VAL A N 1
ATOM 683 C CA . VAL A 1 85 ? 1.387 -0.299 -18.562 1.00 96.50 85 VAL A CA 1
ATOM 684 C C . VAL A 1 85 ? 2.913 -0.216 -18.504 1.00 96.50 85 VAL A C 1
ATOM 686 O O . VAL A 1 85 ? 3.497 -0.404 -17.440 1.00 96.50 85 VAL A O 1
ATOM 689 N N . ARG A 1 86 ? 3.568 0.129 -19.618 1.00 97.25 86 ARG A N 1
ATOM 690 C CA . ARG A 1 86 ? 5.030 0.281 -19.679 1.00 97.25 86 ARG A CA 1
ATOM 691 C C . ARG A 1 86 ? 5.533 1.385 -18.751 1.00 97.25 86 ARG A C 1
ATOM 693 O O . ARG A 1 86 ? 6.556 1.194 -18.102 1.00 97.25 86 ARG A O 1
ATOM 700 N N . ALA A 1 87 ? 4.818 2.508 -18.669 1.00 97.19 87 ALA A N 1
ATOM 701 C CA . ALA A 1 87 ? 5.164 3.605 -17.770 1.00 97.19 87 ALA A CA 1
ATOM 702 C C . ALA A 1 87 ? 5.106 3.172 -16.295 1.00 97.19 87 ALA A C 1
ATOM 704 O O . ALA A 1 87 ? 6.069 3.393 -15.565 1.00 97.19 87 ALA A O 1
ATOM 705 N N . LEU A 1 88 ? 4.034 2.481 -15.886 1.00 96.75 88 LEU A N 1
ATOM 706 C CA . LEU A 1 88 ? 3.894 1.966 -14.522 1.00 96.75 88 LEU A CA 1
ATOM 707 C C . LEU A 1 88 ? 5.007 0.965 -14.176 1.00 96.75 88 LEU A C 1
ATOM 709 O O . LEU A 1 88 ? 5.619 1.050 -13.113 1.00 96.75 88 LEU A O 1
ATOM 713 N N . VAL A 1 89 ? 5.313 0.035 -15.087 1.00 96.81 89 VAL A N 1
ATOM 714 C CA . VAL A 1 89 ? 6.403 -0.933 -14.884 1.00 96.81 89 VAL A CA 1
ATOM 715 C C . VAL A 1 89 ? 7.757 -0.226 -14.758 1.00 96.81 89 VAL A C 1
ATOM 717 O O . VAL A 1 89 ? 8.556 -0.592 -13.897 1.00 96.81 89 VAL A O 1
ATOM 720 N N . ALA A 1 90 ? 8.019 0.800 -15.573 1.00 97.12 90 ALA A N 1
ATOM 721 C CA . ALA A 1 90 ? 9.251 1.581 -15.491 1.00 97.12 90 ALA A CA 1
ATOM 722 C C . ALA A 1 90 ? 9.388 2.308 -14.141 1.00 97.12 90 ALA A C 1
ATOM 724 O O . ALA A 1 90 ? 10.461 2.285 -13.540 1.00 97.12 90 ALA A O 1
ATOM 725 N N . GLU A 1 91 ? 8.302 2.889 -13.631 1.00 96.62 91 GLU A N 1
ATOM 726 C CA . GLU A 1 91 ? 8.274 3.560 -12.328 1.00 96.62 91 GLU A CA 1
ATOM 727 C C . GLU A 1 91 ? 8.531 2.590 -11.163 1.00 96.62 91 GLU A C 1
ATOM 729 O O . GLU A 1 91 ? 9.306 2.885 -10.248 1.00 96.62 91 GLU A O 1
ATOM 734 N N . VAL A 1 92 ? 7.909 1.408 -11.193 1.00 95.44 92 VAL A N 1
ATOM 735 C CA . VAL A 1 92 ? 8.160 0.354 -10.199 1.00 95.44 92 VAL A CA 1
ATOM 736 C C . VAL A 1 92 ? 9.609 -0.131 -10.280 1.00 95.44 92 VAL A C 1
ATOM 738 O O . VAL A 1 92 ? 10.273 -0.266 -9.253 1.00 95.44 92 VAL A O 1
ATOM 741 N N . ASN A 1 93 ? 10.145 -0.332 -11.486 1.00 96.25 93 ASN A N 1
ATOM 742 C CA . ASN A 1 93 ? 11.535 -0.749 -11.679 1.00 96.25 93 ASN A CA 1
ATOM 743 C C . ASN A 1 93 ? 12.546 0.284 -11.171 1.00 96.25 93 ASN A C 1
ATOM 745 O O . ASN A 1 93 ? 13.561 -0.100 -10.586 1.00 96.25 93 ASN A O 1
ATOM 749 N N . GLU A 1 94 ? 12.277 1.577 -11.346 1.00 95.25 94 GLU A N 1
ATOM 750 C CA . GLU A 1 94 ? 13.134 2.635 -10.809 1.00 95.25 94 GLU A CA 1
ATOM 751 C C . GLU A 1 94 ? 13.148 2.615 -9.274 1.00 95.25 94 GLU A C 1
ATOM 753 O O . GLU A 1 94 ? 14.214 2.684 -8.661 1.00 95.25 94 GLU A O 1
ATOM 758 N N . ARG A 1 95 ? 11.998 2.400 -8.628 1.00 92.56 95 ARG A N 1
ATOM 759 C CA . ARG A 1 95 ? 11.942 2.243 -7.165 1.00 92.56 95 ARG A CA 1
ATOM 760 C C . ARG A 1 95 ? 12.621 0.964 -6.679 1.00 92.56 95 ARG A C 1
ATOM 762 O O . ARG A 1 95 ? 13.326 0.995 -5.672 1.00 92.56 95 ARG A O 1
ATOM 769 N N . ILE A 1 96 ? 12.515 -0.141 -7.422 1.00 93.62 96 ILE A N 1
ATOM 770 C CA . ILE A 1 96 ? 13.298 -1.364 -7.166 1.00 93.62 96 ILE A CA 1
ATOM 771 C C . ILE A 1 96 ? 14.798 -1.070 -7.239 1.00 93.62 96 ILE A C 1
ATOM 773 O O . ILE A 1 96 ? 15.561 -1.534 -6.387 1.00 93.62 96 ILE A O 1
ATOM 777 N N . ARG A 1 97 ? 15.241 -0.283 -8.225 1.00 93.50 97 ARG A N 1
ATOM 778 C CA . ARG A 1 97 ? 16.640 0.138 -8.336 1.00 93.50 97 ARG A CA 1
ATOM 779 C C . ARG A 1 97 ? 17.063 0.950 -7.111 1.00 93.50 97 ARG A C 1
ATOM 781 O O . ARG A 1 97 ? 18.104 0.638 -6.541 1.00 93.50 97 ARG A O 1
ATOM 788 N N . GLN A 1 98 ? 16.258 1.925 -6.685 1.00 91.62 98 GLN A N 1
ATOM 789 C CA . GLN A 1 98 ? 16.511 2.749 -5.494 1.00 91.62 98 GLN A CA 1
ATOM 790 C C . GLN A 1 98 ? 16.598 1.913 -4.208 1.00 91.62 98 GLN A C 1
ATOM 792 O O . GLN A 1 98 ? 17.557 2.072 -3.454 1.00 91.62 98 GLN A O 1
ATOM 797 N N . ALA A 1 99 ? 15.675 0.965 -3.999 1.00 90.06 99 ALA A N 1
ATOM 798 C CA . ALA A 1 99 ? 15.733 0.023 -2.876 1.00 90.06 99 ALA A CA 1
ATOM 799 C C . ALA A 1 99 ? 17.047 -0.766 -2.861 1.00 90.06 99 ALA A C 1
ATOM 801 O O . ALA A 1 99 ? 17.703 -0.875 -1.829 1.00 90.06 99 ALA A O 1
ATOM 802 N N . ARG A 1 100 ? 17.455 -1.301 -4.019 1.00 88.69 100 ARG A N 1
ATOM 803 C CA . ARG A 1 100 ? 18.666 -2.127 -4.147 1.00 88.69 100 ARG A CA 1
ATOM 804 C C . ARG A 1 100 ? 19.952 -1.366 -3.846 1.00 88.69 100 ARG A C 1
ATOM 806 O O . ARG A 1 100 ? 20.890 -1.969 -3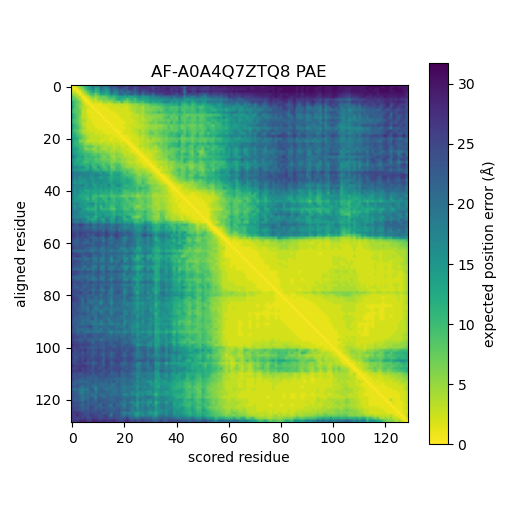.339 1.00 88.69 100 ARG A O 1
ATOM 813 N N . VAL A 1 101 ? 20.006 -0.074 -4.169 1.00 89.88 101 VAL A N 1
ATOM 814 C CA . VAL A 1 101 ? 21.172 0.776 -3.871 1.00 89.88 101 VAL A CA 1
ATOM 815 C C . VAL A 1 101 ? 21.107 1.419 -2.479 1.00 89.88 101 VAL A C 1
ATOM 817 O O . VAL A 1 101 ? 21.957 2.245 -2.162 1.00 89.88 101 VAL A O 1
ATOM 820 N N . GLY A 1 102 ? 20.124 1.050 -1.649 1.00 84.62 102 GLY A N 1
ATOM 821 C CA . GLY A 1 102 ? 20.001 1.530 -0.270 1.00 84.62 102 GLY A CA 1
ATOM 822 C C . GLY A 1 102 ? 19.461 2.956 -0.135 1.00 84.62 102 GLY A C 1
ATOM 823 O O . GLY A 1 102 ? 19.713 3.598 0.876 1.00 84.62 102 GLY A O 1
ATOM 824 N N . LEU A 1 103 ? 18.741 3.465 -1.140 1.00 8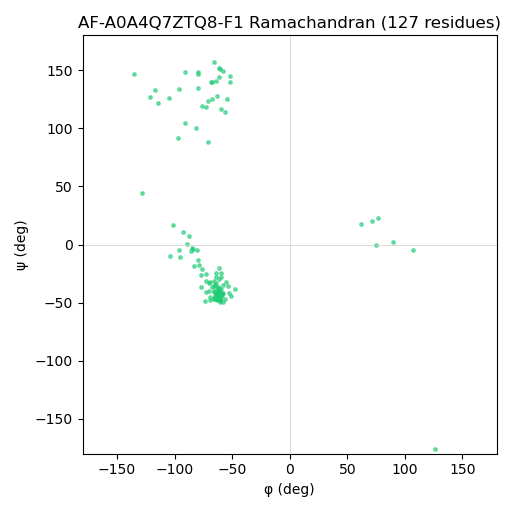3.31 103 LEU A N 1
ATOM 825 C CA . LEU A 1 103 ? 18.134 4.805 -1.111 1.00 83.31 103 LEU A CA 1
ATOM 826 C C . LEU A 1 103 ? 16.716 4.830 -0.515 1.00 83.31 103 LEU A C 1
ATOM 828 O O . LEU A 1 103 ? 16.096 5.888 -0.487 1.00 83.31 103 LEU A O 1
ATOM 832 N N . LEU A 1 104 ? 16.185 3.684 -0.076 1.00 81.12 104 LEU A N 1
ATOM 833 C CA . LEU A 1 104 ? 14.874 3.586 0.568 1.00 81.12 104 LEU A CA 1
ATOM 834 C C . LEU A 1 104 ? 15.021 3.087 2.003 1.00 81.12 104 LEU A C 1
ATOM 836 O O . LEU A 1 104 ? 15.700 2.089 2.246 1.00 81.12 104 LEU A O 1
ATOM 840 N N . ASP A 1 105 ? 14.339 3.766 2.925 1.00 79.56 105 ASP A N 1
ATOM 841 C CA . ASP A 1 105 ? 14.324 3.406 4.338 1.00 79.56 105 ASP A CA 1
ATOM 842 C C . ASP A 1 105 ? 13.607 2.070 4.567 1.00 79.56 105 ASP A C 1
ATOM 844 O O . ASP A 1 105 ? 12.554 1.783 3.983 1.00 79.56 105 ASP A O 1
ATOM 848 N N . GLY A 1 106 ? 14.163 1.258 5.466 1.00 81.38 106 GLY A N 1
ATOM 849 C CA . GLY A 1 106 ? 13.585 -0.013 5.887 1.00 81.38 106 GLY A CA 1
ATOM 850 C C . GLY A 1 106 ? 14.541 -1.200 5.757 1.00 81.38 106 GLY A C 1
ATOM 851 O O . GLY A 1 106 ? 15.717 -1.040 5.425 1.00 81.38 106 GLY A O 1
ATOM 852 N N . PRO A 1 107 ? 14.055 -2.421 6.042 1.00 81.00 107 PRO A N 1
ATOM 853 C CA . PRO A 1 107 ? 14.846 -3.635 5.877 1.00 81.00 107 PRO A CA 1
ATOM 854 C C . PRO A 1 107 ? 15.249 -3.829 4.412 1.00 81.00 107 PRO A C 1
ATOM 856 O O . PRO A 1 107 ? 14.526 -3.420 3.500 1.00 81.00 107 PRO A O 1
ATOM 859 N N . ALA A 1 108 ? 16.384 -4.491 4.181 1.00 77.62 108 ALA A N 1
ATOM 860 C CA . ALA A 1 108 ? 16.849 -4.801 2.835 1.00 77.62 108 ALA A CA 1
ATOM 861 C C . ALA A 1 108 ? 15.855 -5.730 2.118 1.00 77.62 108 ALA A C 1
ATOM 863 O O . ALA A 1 108 ? 15.504 -6.797 2.627 1.00 77.62 108 ALA A O 1
ATOM 864 N N . VAL A 1 109 ? 15.423 -5.344 0.914 1.00 80.12 109 VAL A N 1
ATOM 865 C CA . VAL A 1 109 ? 14.508 -6.150 0.096 1.00 80.12 109 VAL A CA 1
ATOM 866 C C . VAL A 1 109 ? 15.162 -6.471 -1.242 1.00 80.12 109 VAL A C 1
ATOM 868 O O . VAL A 1 109 ? 15.596 -5.589 -1.980 1.00 80.12 109 VAL A O 1
ATOM 871 N N . VAL A 1 110 ? 15.203 -7.761 -1.575 1.00 85.50 110 VAL A N 1
ATOM 872 C CA . VAL A 1 110 ? 15.688 -8.253 -2.868 1.00 85.50 110 VAL A CA 1
ATOM 873 C C . VAL A 1 110 ? 14.487 -8.479 -3.786 1.00 85.50 110 VAL A C 1
ATOM 875 O O . VAL A 1 110 ? 13.882 -9.548 -3.780 1.00 85.50 110 VAL A O 1
ATOM 878 N N . LEU A 1 111 ? 14.122 -7.458 -4.567 1.00 89.75 111 LEU A N 1
ATOM 879 C CA . LEU A 1 111 ? 13.070 -7.547 -5.591 1.00 89.75 111 LEU A CA 1
ATOM 880 C C . LEU A 1 111 ? 13.702 -7.613 -6.984 1.00 89.75 111 LEU A C 1
ATOM 882 O O . LEU A 1 111 ? 14.522 -6.743 -7.290 1.00 89.75 111 LEU A O 1
ATOM 886 N N . PRO A 1 112 ? 13.390 -8.610 -7.835 1.00 92.19 112 PRO A N 1
ATOM 887 C CA . PRO A 1 112 ? 13.794 -8.611 -9.240 1.00 92.19 112 PRO A CA 1
ATOM 888 C C . PRO A 1 112 ? 13.060 -7.508 -10.022 1.00 92.19 112 PRO A C 1
ATOM 890 O O . PRO A 1 112 ? 11.865 -7.319 -9.786 1.00 92.19 112 PRO A O 1
ATOM 893 N N . PRO A 1 113 ? 13.730 -6.786 -10.945 1.00 93.50 113 PRO A N 1
ATOM 894 C CA . PRO A 1 113 ? 13.031 -5.903 -11.872 1.00 93.50 113 PRO A CA 1
ATOM 895 C C . PRO A 1 113 ? 12.055 -6.716 -12.731 1.00 93.50 113 PRO A C 1
ATOM 897 O O . PRO A 1 113 ? 12.270 -7.904 -12.979 1.00 93.50 113 PRO A O 1
ATOM 900 N N . ARG A 1 114 ? 10.973 -6.077 -13.169 1.00 95.25 114 ARG A N 1
ATOM 901 C CA . ARG A 1 114 ? 9.943 -6.680 -14.018 1.00 95.25 114 ARG A CA 1
ATOM 902 C C . ARG A 1 114 ? 10.211 -6.349 -15.475 1.00 95.25 114 ARG A C 1
ATOM 904 O O . ARG A 1 114 ? 10.477 -5.191 -15.793 1.00 95.25 114 ARG A O 1
ATOM 911 N N . ASP A 1 115 ? 10.129 -7.348 -16.343 1.00 95.75 115 ASP A N 1
ATOM 912 C CA . ASP A 1 115 ? 10.240 -7.137 -17.781 1.00 95.75 115 ASP A CA 1
ATOM 913 C C . ASP A 1 115 ? 8.958 -6.453 -18.303 1.00 95.75 115 ASP A C 1
ATOM 915 O O . ASP A 1 115 ? 7.864 -7.017 -18.173 1.00 95.75 115 ASP A O 1
ATOM 919 N N . PRO A 1 116 ? 9.047 -5.235 -18.876 1.00 94.69 116 PRO A N 1
ATOM 920 C CA . PRO A 1 116 ? 7.891 -4.559 -19.450 1.00 94.69 116 PRO A CA 1
ATOM 921 C C . PRO A 1 116 ? 7.199 -5.366 -20.553 1.00 94.69 116 PRO A C 1
ATOM 923 O O . PRO A 1 116 ? 5.975 -5.296 -20.662 1.00 94.69 116 PRO A O 1
ATOM 926 N N . ASP A 1 117 ? 7.945 -6.122 -21.360 1.00 95.50 117 ASP A N 1
ATOM 927 C CA . ASP A 1 117 ? 7.387 -6.880 -22.480 1.00 95.50 117 ASP A CA 1
ATOM 928 C C . ASP A 1 117 ? 6.586 -8.091 -21.990 1.00 95.50 117 ASP A C 1
ATOM 930 O O . ASP A 1 117 ? 5.475 -8.327 -22.474 1.00 95.50 117 ASP A O 1
ATOM 934 N N . GLU A 1 118 ? 7.075 -8.799 -20.967 1.00 95.56 118 GLU A N 1
ATOM 935 C CA . GLU A 1 118 ? 6.334 -9.892 -20.322 1.00 95.56 118 GLU A CA 1
ATOM 936 C C . GLU A 1 118 ? 5.031 -9.389 -19.685 1.00 95.56 118 GLU A C 1
ATOM 938 O O . GLU A 1 118 ? 3.961 -9.981 -19.872 1.00 95.56 118 GLU A O 1
ATOM 943 N N . VAL A 1 119 ? 5.094 -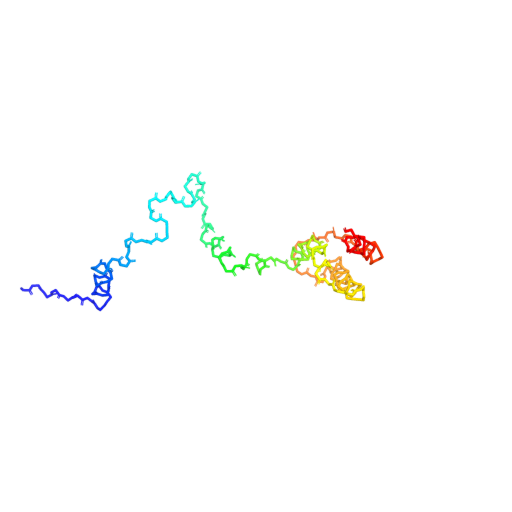8.262 -18.966 1.00 94.94 119 VAL A N 1
ATOM 944 C CA . VAL A 1 119 ? 3.924 -7.678 -18.292 1.00 94.94 119 VAL A CA 1
ATOM 945 C C . VAL A 1 119 ? 2.878 -7.215 -19.309 1.00 94.94 119 VAL A C 1
ATOM 947 O O . VAL A 1 119 ? 1.688 -7.500 -19.144 1.00 94.94 119 VAL A O 1
ATOM 950 N N . VAL A 1 120 ? 3.303 -6.549 -20.386 1.00 96.06 120 VAL A N 1
ATOM 951 C CA . VAL A 1 120 ? 2.416 -6.140 -21.486 1.00 96.06 120 VAL A CA 1
ATOM 952 C C . VAL A 1 120 ? 1.818 -7.355 -22.192 1.00 96.06 120 VAL A C 1
ATOM 954 O O . VAL A 1 120 ? 0.624 -7.348 -22.497 1.00 96.06 120 VAL A O 1
ATOM 957 N N . GLY A 1 121 ? 2.612 -8.401 -22.435 1.00 94.81 121 GLY A N 1
ATOM 958 C CA . GLY A 1 121 ? 2.145 -9.649 -23.037 1.00 94.81 121 GLY A CA 1
ATOM 959 C C . GLY A 1 121 ? 1.022 -10.289 -22.221 1.00 94.81 121 GLY A C 1
ATOM 960 O O . GLY A 1 121 ? -0.049 -10.578 -22.761 1.00 94.81 121 GLY A O 1
ATOM 961 N N . GLY A 1 122 ? 1.219 -10.417 -20.906 1.00 94.06 122 GLY A N 1
ATOM 962 C CA . GLY A 1 122 ? 0.200 -10.930 -19.989 1.00 94.06 122 GLY A CA 1
ATOM 963 C C . GLY A 1 122 ? -1.059 -10.057 -19.935 1.00 94.06 122 GLY A C 1
ATOM 964 O O . GLY A 1 122 ? -2.173 -10.579 -19.976 1.00 94.06 122 GLY A O 1
ATOM 965 N N . TRP A 1 123 ? -0.896 -8.732 -19.895 1.00 95.44 123 TRP A N 1
ATOM 966 C CA . TRP A 1 123 ? -2.010 -7.777 -19.918 1.00 95.44 123 TRP A CA 1
ATOM 967 C C . TRP A 1 123 ? -2.844 -7.887 -21.204 1.00 95.44 123 TRP A C 1
ATOM 969 O O . TRP A 1 123 ? -4.071 -7.973 -21.143 1.00 95.44 123 TRP A O 1
ATOM 979 N N . ARG A 1 124 ? -2.201 -7.950 -22.378 1.00 93.25 124 ARG A N 1
ATOM 980 C CA . ARG A 1 124 ? -2.899 -8.123 -23.665 1.00 93.25 124 ARG A CA 1
ATOM 981 C C . ARG A 1 124 ? -3.655 -9.449 -23.731 1.00 93.25 124 ARG A C 1
ATOM 983 O O . ARG A 1 124 ? -4.797 -9.462 -24.191 1.00 93.25 124 ARG A O 1
ATOM 990 N N . ALA A 1 125 ? -3.045 -10.538 -23.262 1.00 93.00 125 ALA A N 1
ATOM 991 C CA . ALA A 1 125 ? -3.674 -11.856 -23.248 1.00 93.00 125 ALA A CA 1
ATOM 992 C C . ALA A 1 125 ? -4.957 -11.863 -22.402 1.00 93.00 125 ALA A C 1
ATOM 994 O O . ALA A 1 125 ? -5.999 -12.287 -22.892 1.00 93.00 125 ALA A O 1
ATOM 995 N N . ARG A 1 126 ? -4.919 -11.305 -21.182 1.00 92.25 126 ARG A N 1
ATOM 996 C CA . ARG A 1 126 ? -6.097 -11.222 -20.295 1.00 92.25 126 ARG A CA 1
ATOM 997 C C . ARG A 1 126 ? -7.230 -10.360 -20.848 1.00 92.25 126 ARG A C 1
ATOM 999 O O . ARG A 1 126 ? -8.379 -10.596 -20.512 1.00 92.25 126 ARG A O 1
ATOM 1006 N N . ARG A 1 127 ? -6.921 -9.361 -21.680 1.00 87.00 127 ARG A N 1
ATOM 1007 C CA . ARG A 1 127 ? -7.932 -8.506 -22.329 1.00 87.00 127 ARG A CA 1
ATOM 1008 C C . ARG A 1 127 ? -8.532 -9.100 -23.599 1.00 87.00 127 ARG A C 1
ATOM 1010 O O . ARG A 1 127 ? -9.542 -8.588 -24.072 1.00 87.00 127 AR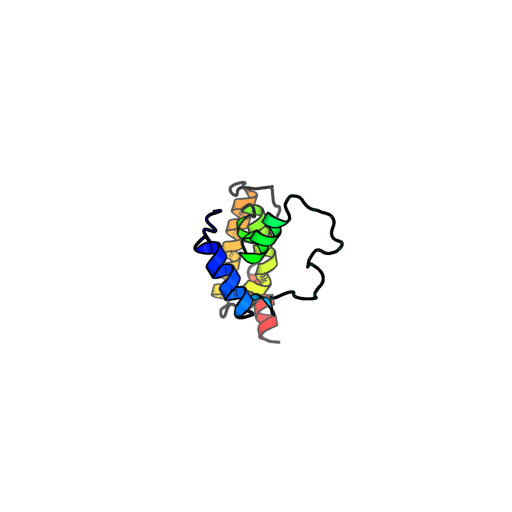G A O 1
ATOM 1017 N N . SER A 1 128 ? -7.856 -10.081 -24.187 1.00 85.31 128 SER A N 1
ATOM 1018 C CA . SER A 1 128 ? -8.299 -10.745 -25.416 1.00 85.31 128 SER A CA 1
ATOM 1019 C C . SER A 1 128 ? -9.070 -12.041 -25.133 1.00 85.31 128 SER A C 1
ATOM 10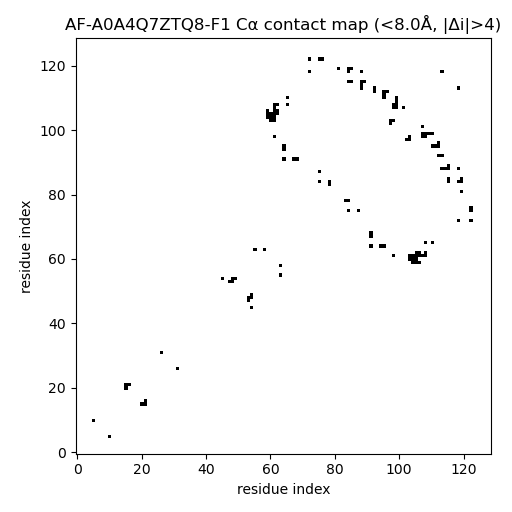21 O O . SER A 1 128 ? -9.639 -12.603 -26.066 1.00 85.31 128 SER A O 1
ATOM 1023 N N . ALA A 1 129 ? -9.050 -12.509 -23.880 1.00 72.75 129 ALA A N 1
ATOM 1024 C CA . ALA A 1 129 ? -9.838 -13.623 -23.358 1.00 72.75 129 ALA A CA 1
ATOM 1025 C C . ALA A 1 129 ? -11.205 -13.134 -22.860 1.00 72.75 129 ALA A C 1
ATOM 1027 O O . ALA A 1 129 ? -12.184 -13.890 -23.044 1.00 72.75 129 ALA A O 1
#

Organism: NCBI:txid349313

pLDDT: mean 86.44, std 10.14, range [40.72, 97.25]